Protein AF-A0A3S1DKC4-F1 (afdb_monomer)

pLDDT: mean 88.54, std 13.67, range [45.03, 98.62]

Mean predicted aligned error: 7.15 Å

Structure (mmCIF, N/CA/C/O backbone):
data_AF-A0A3S1DKC4-F1
#
_entry.id   AF-A0A3S1DKC4-F1
#
loop_
_atom_site.group_PDB
_atom_site.id
_atom_site.type_symbol
_atom_site.label_atom_id
_atom_site.label_alt_id
_atom_site.label_comp_id
_atom_site.label_asym_id
_atom_site.label_entity_id
_atom_site.label_seq_id
_atom_site.pdbx_PDB_ins_code
_atom_site.Cartn_x
_atom_site.Cartn_y
_atom_site.Cartn_z
_atom_site.occupancy
_atom_site.B_iso_or_equiv
_atom_site.auth_seq_id
_atom_site.auth_comp_id
_atom_site.auth_asym_id
_atom_site.auth_atom_id
_atom_site.pdbx_PDB_model_num
ATOM 1 N N . MET A 1 1 ? 38.244 -7.552 -40.439 1.00 45.03 1 MET A N 1
ATOM 2 C CA . MET A 1 1 ? 37.032 -6.707 -40.551 1.00 45.03 1 MET A CA 1
ATOM 3 C C . MET A 1 1 ? 36.295 -6.753 -39.224 1.00 45.03 1 MET A C 1
ATOM 5 O O . MET A 1 1 ? 35.835 -7.813 -38.829 1.00 45.03 1 MET A O 1
ATOM 9 N N . GLY A 1 2 ? 36.394 -5.670 -38.452 1.00 59.84 2 GLY A N 1
ATOM 10 C CA . GLY A 1 2 ? 36.418 -5.736 -36.992 1.00 59.84 2 GLY A CA 1
ATOM 11 C C . GLY A 1 2 ? 35.072 -5.845 -36.272 1.00 59.84 2 GLY A C 1
ATOM 12 O O . GLY A 1 2 ? 34.051 -5.302 -36.687 1.00 59.84 2 GLY A O 1
ATOM 13 N N . GLN A 1 3 ? 35.143 -6.489 -35.109 1.00 65.38 3 GLN A N 1
ATOM 14 C CA . GLN A 1 3 ? 34.066 -6.733 -34.145 1.00 65.38 3 GLN A CA 1
ATOM 15 C C . GLN A 1 3 ? 33.649 -5.464 -33.360 1.00 65.38 3 GLN A C 1
ATOM 17 O O . GLN A 1 3 ? 33.042 -5.542 -32.296 1.00 65.38 3 GLN A O 1
ATOM 22 N N . TRP A 1 4 ? 33.949 -4.268 -33.879 1.00 65.75 4 TRP A N 1
ATOM 23 C CA . TRP A 1 4 ? 33.735 -2.986 -33.193 1.00 65.75 4 TRP A CA 1
ATOM 24 C C . TRP A 1 4 ? 32.252 -2.638 -33.022 1.00 65.75 4 TRP A C 1
ATOM 26 O O . TRP A 1 4 ? 31.879 -1.975 -32.060 1.00 65.75 4 TRP A O 1
ATOM 36 N N . ARG A 1 5 ? 31.378 -3.140 -33.907 1.00 71.44 5 ARG A N 1
ATOM 37 C CA . ARG A 1 5 ? 29.922 -2.923 -33.812 1.00 71.44 5 ARG A C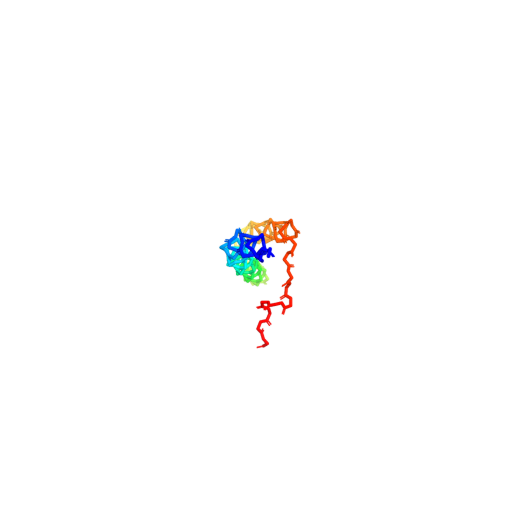A 1
ATOM 38 C C . ARG A 1 5 ? 29.318 -3.584 -32.567 1.00 71.44 5 ARG A C 1
ATOM 40 O O . ARG A 1 5 ? 28.434 -3.004 -31.945 1.00 71.44 5 ARG A O 1
ATOM 47 N N . ALA A 1 6 ? 29.827 -4.755 -32.176 1.00 70.44 6 ALA A N 1
ATOM 48 C CA . ALA A 1 6 ? 29.375 -5.473 -30.983 1.00 70.44 6 ALA A CA 1
ATOM 49 C C . ALA A 1 6 ? 29.843 -4.788 -29.686 1.00 70.44 6 ALA A C 1
ATOM 51 O O . ALA A 1 6 ? 29.087 -4.701 -28.720 1.00 70.44 6 ALA A O 1
ATOM 52 N N . LEU A 1 7 ? 31.061 -4.237 -29.684 1.00 66.88 7 LEU A N 1
ATOM 53 C CA . LEU A 1 7 ? 31.600 -3.494 -28.541 1.00 66.88 7 LEU A CA 1
ATOM 54 C C . LEU A 1 7 ? 30.826 -2.191 -28.278 1.00 66.88 7 LEU A C 1
ATOM 56 O O . LEU A 1 7 ? 30.541 -1.879 -27.124 1.00 66.88 7 LEU A O 1
ATOM 60 N N . ILE A 1 8 ? 30.416 -1.478 -29.334 1.00 70.56 8 ILE A N 1
ATOM 61 C CA . ILE A 1 8 ? 29.604 -0.252 -29.225 1.00 70.56 8 ILE A CA 1
ATOM 62 C C . ILE A 1 8 ? 28.197 -0.557 -28.686 1.00 70.56 8 ILE A C 1
ATOM 64 O O . ILE A 1 8 ? 27.697 0.165 -27.825 1.00 70.56 8 ILE A O 1
ATOM 68 N N . ALA A 1 9 ? 27.562 -1.640 -29.148 1.00 67.88 9 ALA A N 1
ATOM 69 C CA . ALA A 1 9 ? 26.239 -2.045 -28.666 1.00 67.88 9 ALA A CA 1
ATOM 70 C C . ALA A 1 9 ? 26.249 -2.419 -27.171 1.00 67.88 9 ALA A C 1
ATOM 72 O O . ALA A 1 9 ? 25.351 -2.033 -26.420 1.00 67.88 9 ALA A O 1
ATOM 73 N N . ARG A 1 10 ? 27.304 -3.112 -26.721 1.00 64.50 10 ARG A N 1
ATOM 74 C CA . ARG A 1 10 ? 27.501 -3.488 -25.315 1.00 64.50 10 ARG A CA 1
ATOM 75 C C . ARG A 1 10 ? 27.732 -2.273 -24.410 1.00 64.50 10 ARG A C 1
ATOM 77 O O . ARG A 1 10 ? 27.123 -2.190 -23.349 1.00 64.50 10 ARG A O 1
ATOM 84 N N . TRP A 1 11 ? 28.543 -1.306 -24.845 1.00 66.56 11 TRP A N 1
ATOM 85 C CA . TRP A 1 11 ? 28.784 -0.068 -24.089 1.00 66.56 11 TRP A CA 1
ATOM 86 C C . TRP A 1 11 ? 27.548 0.830 -23.975 1.00 66.56 11 TRP A C 1
ATOM 88 O O . TRP A 1 11 ? 27.379 1.514 -22.971 1.00 66.56 11 TRP A O 1
ATOM 98 N N . ARG A 1 12 ? 26.659 0.809 -24.975 1.00 63.19 12 ARG A N 1
ATOM 99 C CA . ARG A 1 12 ? 25.419 1.597 -24.959 1.00 63.19 12 ARG A CA 1
ATOM 100 C C . ARG A 1 12 ? 24.350 1.038 -24.008 1.00 63.19 12 ARG A C 1
ATOM 102 O O . ARG A 1 12 ? 23.468 1.790 -23.613 1.00 63.19 12 ARG A O 1
ATOM 109 N N . SER A 1 13 ? 24.428 -0.245 -23.651 1.00 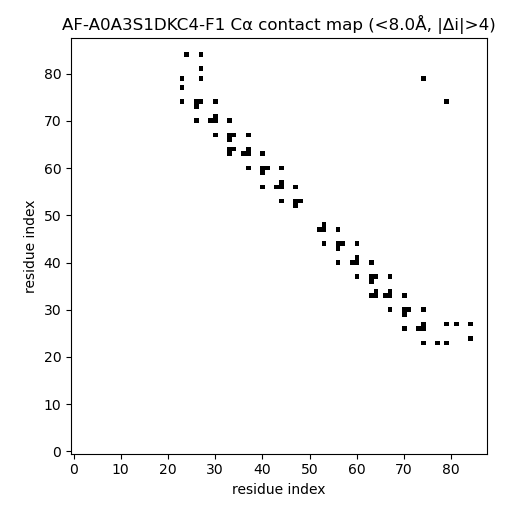59.94 13 SER A N 1
ATOM 110 C CA . SER A 1 13 ? 23.376 -0.944 -22.890 1.00 59.94 13 SER A CA 1
ATOM 111 C C . SER A 1 13 ? 23.711 -1.116 -21.402 1.00 59.94 13 SER A C 1
ATOM 113 O O . SER A 1 13 ? 22.811 -1.091 -20.569 1.00 59.94 13 SER A O 1
ATOM 115 N N . ALA A 1 14 ? 24.998 -1.216 -21.049 1.00 61.47 14 ALA A N 1
ATOM 116 C CA . ALA A 1 14 ? 25.437 -1.499 -19.678 1.00 61.47 14 ALA A CA 1
ATOM 117 C C . ALA A 1 14 ? 24.951 -0.496 -18.599 1.00 61.47 14 ALA A C 1
ATOM 119 O O . ALA A 1 14 ? 24.489 -0.951 -17.558 1.00 61.47 14 ALA A O 1
ATOM 120 N N . PRO A 1 15 ? 24.961 0.839 -18.808 1.00 66.50 15 PRO A N 1
ATOM 121 C CA . PRO A 1 15 ? 24.503 1.782 -17.777 1.00 66.50 15 PRO A CA 1
ATOM 122 C C . PRO A 1 15 ? 22.983 1.748 -17.547 1.00 66.50 15 PRO A C 1
ATOM 124 O O . PRO A 1 15 ? 22.493 2.146 -16.492 1.00 66.50 15 PRO A O 1
ATOM 127 N N . GLN A 1 16 ? 22.226 1.313 -18.558 1.00 69.25 16 GLN A N 1
ATOM 128 C CA . GLN A 1 16 ? 20.765 1.328 -18.555 1.00 69.25 16 GLN A CA 1
ATOM 129 C C . GLN A 1 16 ? 20.196 0.166 -17.727 1.00 69.25 16 GLN A C 1
ATOM 131 O O . GLN A 1 16 ? 19.217 0.350 -17.005 1.00 69.25 16 GLN A O 1
ATOM 136 N N . GLU A 1 17 ? 20.816 -1.014 -17.819 1.00 71.44 17 GLU A N 1
ATOM 137 C CA . GLU A 1 17 ? 20.384 -2.226 -17.111 1.00 71.44 17 GLU A CA 1
ATOM 138 C C . GLU A 1 17 ? 20.549 -2.093 -15.592 1.00 71.44 17 GLU A C 1
ATOM 140 O O . GLU A 1 17 ? 19.622 -2.413 -14.844 1.00 71.44 17 GLU A O 1
ATOM 145 N N . ASP A 1 18 ? 21.671 -1.528 -15.135 1.00 80.94 18 ASP A N 1
ATOM 146 C CA . ASP A 1 18 ? 21.900 -1.255 -13.712 1.00 80.94 18 ASP A CA 1
ATOM 147 C C . ASP A 1 18 ? 20.863 -0.264 -13.158 1.00 80.94 18 ASP A C 1
ATOM 149 O O . ASP A 1 18 ? 20.290 -0.483 -12.087 1.00 80.94 18 ASP A O 1
ATOM 153 N N . SER A 1 19 ? 20.552 0.803 -13.904 1.00 88.44 19 SER A N 1
ATOM 154 C CA . SER A 1 19 ? 19.547 1.790 -13.490 1.00 88.44 19 SER A CA 1
ATOM 155 C C . SER A 1 19 ? 18.140 1.194 -13.402 1.00 88.44 19 SER A C 1
ATOM 157 O O . SER A 1 19 ? 17.409 1.513 -12.463 1.00 88.44 19 SER A O 1
ATOM 159 N N . ASP A 1 20 ? 17.742 0.344 -14.354 1.00 90.19 20 ASP A N 1
ATOM 160 C CA . ASP A 1 20 ? 16.424 -0.306 -14.347 1.00 90.19 20 ASP A CA 1
ATOM 161 C C . ASP A 1 20 ? 16.292 -1.283 -13.172 1.00 90.19 20 ASP A C 1
ATOM 163 O O . ASP A 1 20 ? 15.269 -1.302 -12.482 1.00 90.19 20 ASP A O 1
ATOM 167 N N . PHE A 1 21 ? 17.351 -2.044 -12.880 1.00 90.38 21 PHE A N 1
ATOM 168 C CA . PHE A 1 21 ? 17.377 -2.936 -11.726 1.00 90.38 21 PHE A CA 1
ATOM 169 C C . PHE A 1 21 ? 17.241 -2.170 -10.403 1.00 90.38 21 PHE A C 1
ATOM 171 O O . PHE A 1 21 ? 16.423 -2.545 -9.557 1.00 90.38 21 PHE A O 1
ATOM 178 N N . ILE A 1 22 ? 17.998 -1.080 -10.222 1.00 93.44 22 ILE A N 1
ATOM 179 C CA . ILE A 1 22 ? 17.910 -0.233 -9.023 1.00 93.44 22 ILE A CA 1
ATOM 180 C C . ILE A 1 22 ? 16.513 0.375 -8.884 1.00 93.44 22 ILE A C 1
ATOM 182 O O . ILE A 1 22 ? 15.928 0.312 -7.801 1.00 93.44 22 ILE A O 1
ATOM 186 N N . TYR A 1 23 ? 15.948 0.892 -9.975 1.00 94.06 23 TYR A N 1
ATOM 187 C CA . TYR A 1 23 ? 14.595 1.439 -9.987 1.00 94.06 23 TYR A CA 1
ATOM 188 C C . TYR A 1 23 ? 13.547 0.392 -9.578 1.00 94.06 23 TYR A C 1
ATOM 190 O O . TYR A 1 23 ? 12.734 0.626 -8.683 1.00 94.06 23 TYR A O 1
ATOM 198 N N . LYS A 1 24 ? 13.599 -0.808 -10.165 1.00 94.81 24 LYS A N 1
ATOM 199 C CA . LYS A 1 24 ? 12.692 -1.916 -9.827 1.00 94.81 24 LYS A CA 1
ATOM 200 C C . LYS A 1 24 ? 12.849 -2.381 -8.382 1.00 94.81 24 LYS A C 1
ATOM 202 O O . LYS A 1 24 ? 11.851 -2.678 -7.726 1.00 94.81 24 LYS A O 1
ATOM 207 N N . LYS A 1 25 ? 14.076 -2.393 -7.858 1.00 95.00 25 LYS A N 1
ATOM 208 C CA . LYS A 1 25 ? 14.342 -2.696 -6.447 1.00 95.00 25 LYS A CA 1
ATOM 209 C C . LYS A 1 25 ? 13.691 -1.669 -5.518 1.00 95.00 25 LYS A C 1
ATOM 211 O O . LYS A 1 25 ? 13.052 -2.063 -4.546 1.00 95.00 25 LYS A O 1
ATOM 216 N N . GLN A 1 26 ? 13.818 -0.377 -5.819 1.00 95.62 26 GLN A N 1
ATOM 217 C CA . GLN A 1 26 ? 13.163 0.687 -5.051 1.00 95.62 26 GLN A CA 1
ATOM 218 C C . GLN A 1 26 ? 11.641 0.549 -5.105 1.00 95.62 26 GLN A C 1
ATOM 220 O O . GLN A 1 26 ? 10.974 0.605 -4.079 1.00 95.62 26 GLN A O 1
ATOM 225 N N . LEU A 1 27 ? 11.089 0.272 -6.285 1.00 96.38 27 LEU A N 1
ATOM 226 C CA . LEU A 1 27 ? 9.653 0.086 -6.459 1.00 96.38 27 LEU A CA 1
ATOM 227 C C . LEU A 1 27 ? 9.115 -1.108 -5.658 1.00 96.38 27 LEU A C 1
ATOM 229 O O . LEU A 1 27 ? 8.057 -1.015 -5.041 1.00 96.38 27 LEU A O 1
ATOM 233 N N . TYR A 1 28 ? 9.864 -2.212 -5.605 1.00 96.44 28 TYR A N 1
ATOM 234 C CA . TYR A 1 28 ? 9.545 -3.336 -4.725 1.00 96.44 28 TYR A CA 1
ATOM 235 C C . TYR A 1 28 ? 9.514 -2.923 -3.244 1.00 96.44 28 TYR A C 1
ATOM 237 O O . TYR A 1 28 ? 8.594 -3.306 -2.516 1.00 96.44 28 TYR A O 1
ATOM 245 N N . GLN A 1 29 ? 10.498 -2.137 -2.795 1.00 96.25 29 GLN A N 1
ATOM 246 C CA . GLN A 1 29 ? 10.559 -1.640 -1.416 1.00 96.25 29 GLN A CA 1
ATOM 247 C C . GLN A 1 29 ? 9.374 -0.725 -1.092 1.00 96.25 29 GLN A C 1
ATOM 249 O O . GLN A 1 29 ? 8.746 -0.905 -0.053 1.00 96.25 29 GLN A O 1
ATOM 254 N N . GLU A 1 30 ? 9.010 0.185 -1.996 1.00 97.31 30 GLU A N 1
ATOM 255 C CA . GLU A 1 30 ? 7.861 1.080 -1.818 1.00 97.31 30 GLU A CA 1
ATOM 256 C C . GLU A 1 30 ? 6.536 0.317 -1.745 1.00 97.31 30 GLU A C 1
ATOM 258 O O . GLU A 1 30 ? 5.694 0.612 -0.896 1.00 97.31 30 GLU A O 1
ATOM 263 N N . VAL A 1 31 ? 6.354 -0.71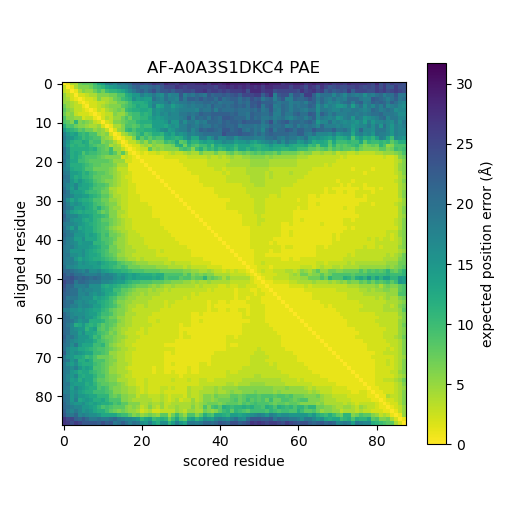1 -2.580 1.00 97.75 31 VAL A N 1
ATOM 264 C CA . VAL A 1 31 ? 5.167 -1.573 -2.499 1.00 97.75 31 VAL A CA 1
ATOM 265 C C . VAL A 1 31 ? 5.138 -2.331 -1.173 1.00 97.75 31 VAL A C 1
ATOM 267 O O . VAL A 1 31 ? 4.082 -2.418 -0.549 1.00 97.75 31 VAL A O 1
ATOM 270 N N . SER A 1 32 ? 6.278 -2.877 -0.744 1.00 96.88 32 SER A N 1
ATOM 271 C CA . SER A 1 32 ? 6.378 -3.641 0.506 1.00 96.88 32 SER A CA 1
ATOM 272 C C . SER A 1 32 ? 6.058 -2.756 1.710 1.00 96.88 32 SER A C 1
ATOM 274 O O . SER A 1 32 ? 5.227 -3.116 2.537 1.00 96.88 32 SER A O 1
ATOM 276 N N . LYS A 1 33 ? 6.618 -1.544 1.740 1.00 97.50 33 LYS A N 1
ATOM 277 C CA . LYS A 1 33 ? 6.339 -0.540 2.766 1.00 97.50 33 LYS A CA 1
ATOM 278 C C . LYS A 1 33 ? 4.867 -0.128 2.785 1.00 97.50 33 LYS A C 1
ATOM 280 O O . LYS A 1 33 ? 4.256 -0.107 3.847 1.00 97.50 33 LYS A O 1
ATOM 285 N N . ALA A 1 34 ? 4.279 0.169 1.625 1.00 98.12 34 ALA A N 1
ATOM 286 C CA . ALA A 1 34 ? 2.868 0.543 1.548 1.00 98.12 34 ALA A CA 1
ATOM 287 C C . ALA A 1 34 ? 1.942 -0.596 2.006 1.00 98.12 34 ALA A C 1
ATOM 289 O O . ALA A 1 34 ? 0.917 -0.341 2.635 1.00 98.12 34 ALA A O 1
ATOM 290 N N . ARG A 1 35 ? 2.320 -1.851 1.737 1.00 98.19 35 ARG A N 1
ATOM 291 C CA . ARG A 1 35 ? 1.612 -3.026 2.246 1.00 98.19 35 ARG A CA 1
ATOM 292 C C . ARG A 1 35 ? 1.703 -3.132 3.768 1.00 98.19 35 ARG A C 1
ATOM 294 O O . ARG A 1 35 ? 0.676 -3.327 4.404 1.00 98.19 35 ARG A O 1
ATOM 301 N N . GLU A 1 36 ? 2.894 -2.996 4.346 1.00 98.12 36 GLU A N 1
ATOM 302 C CA . GLU A 1 36 ? 3.069 -3.021 5.805 1.00 98.12 36 GLU A CA 1
ATOM 303 C C . GLU A 1 36 ? 2.271 -1.908 6.494 1.00 98.12 36 GLU A C 1
ATOM 305 O O . GLU A 1 36 ? 1.653 -2.135 7.530 1.00 98.12 36 GLU A O 1
ATOM 310 N N . GLU A 1 37 ? 2.258 -0.703 5.920 1.00 98.44 37 GLU A N 1
ATOM 311 C CA . GLU A 1 37 ? 1.451 0.414 6.421 1.00 98.44 37 GLU A CA 1
ATOM 312 C C . GLU A 1 37 ? -0.050 0.093 6.379 1.00 98.44 37 GLU A C 1
ATOM 314 O O . GLU A 1 37 ? -0.755 0.360 7.351 1.00 98.44 37 GLU A O 1
ATOM 319 N N . TRP A 1 38 ? -0.530 -0.527 5.297 1.00 98.62 38 TRP A N 1
ATOM 320 C CA . TRP A 1 38 ? -1.917 -0.984 5.190 1.00 98.62 38 TRP A CA 1
ATOM 321 C C . TRP A 1 38 ? -2.253 -2.078 6.212 1.00 98.62 38 TRP A C 1
ATOM 323 O O . TRP A 1 38 ? -3.276 -1.982 6.884 1.00 98.62 38 TRP A O 1
ATOM 333 N N . GLU A 1 39 ? -1.381 -3.073 6.400 1.00 98.50 39 GLU A N 1
ATOM 334 C CA . GLU A 1 39 ? -1.574 -4.137 7.396 1.00 98.50 39 GLU A CA 1
ATOM 335 C C . GLU A 1 39 ? -1.629 -3.567 8.825 1.00 98.50 39 GLU A C 1
ATOM 337 O O . GLU A 1 39 ? -2.478 -3.972 9.621 1.00 98.50 39 GLU A O 1
ATOM 342 N N . ARG A 1 40 ? -0.783 -2.577 9.146 1.00 98.25 40 ARG A N 1
ATOM 343 C CA . ARG A 1 40 ? -0.816 -1.877 10.443 1.00 98.25 40 ARG A CA 1
ATOM 344 C C . ARG A 1 40 ? -2.087 -1.052 10.623 1.00 98.25 40 ARG A C 1
ATOM 346 O O . ARG A 1 40 ? -2.692 -1.112 11.689 1.00 98.25 40 ARG A O 1
ATOM 353 N N . ALA A 1 41 ? -2.505 -0.301 9.603 1.00 98.19 41 ALA A N 1
ATOM 354 C CA . ALA A 1 41 ? -3.744 0.473 9.658 1.00 98.19 41 ALA A CA 1
ATOM 355 C C . ALA A 1 41 ? -4.967 -0.442 9.822 1.00 98.19 41 ALA A C 1
ATOM 357 O O . ALA A 1 41 ? -5.877 -0.131 10.585 1.00 98.19 41 ALA A O 1
ATOM 358 N N . TYR A 1 42 ? -4.950 -1.610 9.176 1.00 98.19 42 TYR A N 1
ATOM 359 C CA . TYR A 1 42 ? -5.988 -2.621 9.334 1.00 98.19 42 TYR A CA 1
ATOM 360 C C . TYR A 1 42 ? -6.037 -3.156 10.770 1.00 98.19 42 TYR A C 1
ATOM 362 O O . TYR A 1 42 ? -7.110 -3.223 11.357 1.00 98.19 42 TYR A O 1
ATOM 370 N N . GLN A 1 43 ? -4.887 -3.475 11.371 1.00 97.94 43 GLN A N 1
ATOM 371 C CA . GLN A 1 43 ? -4.820 -3.890 12.779 1.00 97.94 43 GLN A CA 1
ATOM 372 C C . GLN A 1 43 ? -5.321 -2.800 13.734 1.00 97.94 43 GLN A C 1
ATOM 374 O O . GLN A 1 43 ? -6.053 -3.112 14.669 1.00 97.94 43 GLN A O 1
ATOM 379 N N . ALA A 1 44 ? -4.969 -1.535 13.487 1.00 96.50 44 ALA A N 1
ATOM 380 C CA . ALA A 1 44 ? -5.454 -0.407 14.281 1.00 96.50 44 ALA A CA 1
ATOM 381 C C . ALA A 1 44 ? -6.980 -0.259 14.183 1.00 96.50 44 ALA A C 1
ATOM 383 O O . ALA A 1 44 ? -7.640 -0.105 15.204 1.00 96.50 44 ALA A O 1
ATOM 384 N N . PHE A 1 45 ? -7.547 -0.396 12.981 1.00 97.31 45 PHE A N 1
ATOM 385 C CA . PHE A 1 45 ? -8.997 -0.405 12.781 1.00 97.31 45 PHE A CA 1
ATOM 386 C C . PHE A 1 45 ? -9.694 -1.547 13.528 1.00 97.31 45 PHE A C 1
ATOM 388 O O . PHE A 1 45 ? -10.723 -1.324 14.151 1.00 97.31 45 PHE A O 1
ATOM 395 N N . GLN A 1 46 ? -9.117 -2.752 13.531 1.00 97.25 46 GLN A N 1
ATOM 396 C CA . GLN A 1 46 ? -9.667 -3.881 14.294 1.00 97.25 46 GLN A CA 1
ATOM 397 C C . GLN A 1 46 ? -9.602 -3.674 15.816 1.00 97.25 46 GLN A C 1
ATOM 399 O O . GLN A 1 46 ? -10.373 -4.293 16.545 1.00 97.25 46 GLN A O 1
ATOM 404 N N . ALA A 1 47 ? -8.664 -2.855 16.298 1.00 96.31 47 ALA A N 1
ATOM 405 C CA . ALA A 1 47 ? -8.464 -2.586 17.718 1.00 96.31 47 ALA A CA 1
ATOM 406 C C . ALA A 1 47 ? -9.226 -1.352 18.231 1.00 96.31 47 ALA A C 1
ATOM 408 O O . ALA A 1 47 ? -9.317 -1.183 19.444 1.00 96.31 47 ALA A O 1
ATOM 409 N N . ALA A 1 48 ? -9.745 -0.499 17.343 1.00 96.00 48 ALA A N 1
ATOM 410 C CA . ALA A 1 48 ? -10.491 0.700 17.712 1.00 96.00 48 ALA A CA 1
ATOM 411 C C . ALA A 1 48 ? -11.855 0.330 18.319 1.00 96.00 48 ALA A C 1
ATOM 413 O O . ALA A 1 48 ? -12.587 -0.489 17.759 1.00 96.00 48 ALA A O 1
ATOM 414 N N . VAL A 1 49 ? -12.193 0.933 19.464 1.00 94.06 49 VAL A N 1
ATOM 415 C CA . VAL A 1 49 ? -13.437 0.636 20.204 1.00 94.06 49 VAL A CA 1
ATOM 416 C C . VAL A 1 49 ? -14.292 1.886 20.393 1.00 94.06 49 VAL A C 1
ATOM 418 O O . VAL A 1 49 ? -15.515 1.811 20.266 1.00 94.06 49 VAL A O 1
ATOM 421 N N . GLU A 1 50 ? -13.665 3.031 20.657 1.00 93.88 50 GLU A N 1
ATOM 422 C CA . GLU A 1 50 ? -14.371 4.302 20.809 1.00 93.88 50 GLU A CA 1
ATOM 423 C C . GLU A 1 50 ? -14.770 4.875 19.441 1.00 93.88 50 GLU A C 1
ATOM 425 O O . GLU A 1 50 ? -14.073 4.704 18.441 1.00 93.88 50 GLU A O 1
ATOM 430 N N . SER A 1 51 ? -15.917 5.555 19.378 1.00 86.31 51 SER A N 1
ATOM 431 C CA . SER A 1 51 ? -16.497 6.011 18.105 1.00 86.31 51 SER A CA 1
ATOM 432 C C . SER A 1 51 ? -15.572 6.947 17.320 1.00 86.31 51 SER A C 1
ATOM 434 O O . SER A 1 51 ? -15.511 6.861 16.098 1.00 86.31 51 SER A O 1
ATOM 436 N N . ASP A 1 52 ? -14.860 7.836 18.006 1.00 89.94 52 ASP A N 1
ATOM 437 C CA . ASP A 1 52 ? -13.911 8.777 17.412 1.00 89.94 52 ASP A CA 1
ATOM 438 C C . ASP A 1 52 ? -12.614 8.089 16.959 1.00 89.94 52 ASP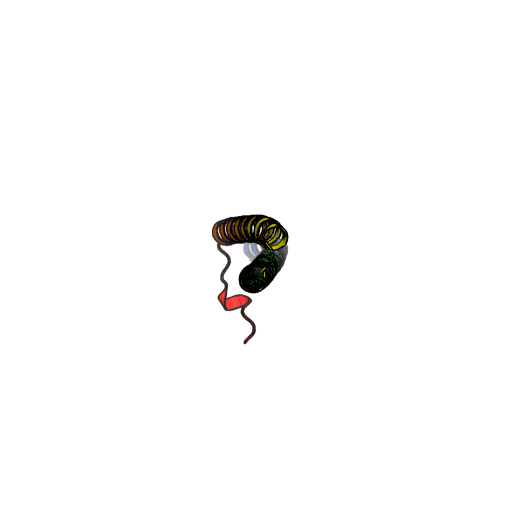 A C 1
ATOM 440 O O . ASP A 1 52 ? -12.071 8.412 15.90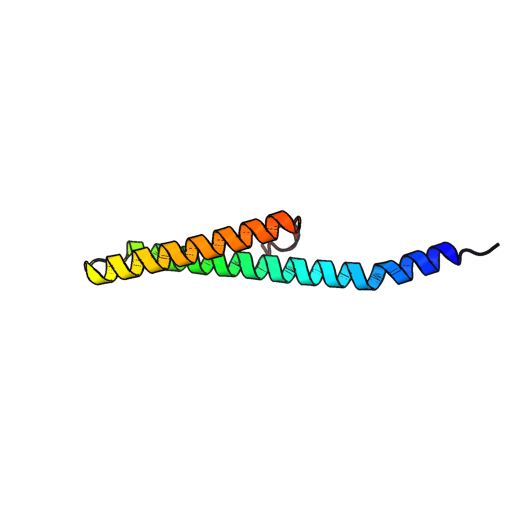0 1.00 89.94 52 ASP A O 1
ATOM 444 N N . GLU A 1 53 ? -12.145 7.090 17.709 1.00 91.50 53 GLU A N 1
ATOM 445 C CA . GLU A 1 53 ? -11.022 6.241 17.303 1.00 91.50 53 GLU A CA 1
ATOM 446 C C . GLU A 1 53 ? -11.346 5.436 16.037 1.00 91.50 53 GLU A C 1
ATOM 448 O O . GLU A 1 53 ? -10.492 5.303 15.155 1.00 91.50 53 GLU A O 1
ATOM 453 N N . VAL A 1 54 ? -12.582 4.935 15.916 1.00 94.19 54 VAL A N 1
ATOM 454 C CA . VAL A 1 54 ? -13.047 4.187 14.738 1.00 94.19 54 VAL A CA 1
ATOM 455 C C . VAL A 1 54 ? -13.032 5.068 13.490 1.00 94.19 54 VAL A C 1
ATOM 457 O O . VAL A 1 54 ? -12.502 4.641 12.463 1.00 94.19 54 VAL A O 1
ATOM 460 N N . ASP A 1 55 ? -13.536 6.301 13.568 1.00 97.19 55 ASP A N 1
ATOM 461 C CA . ASP A 1 55 ? -13.541 7.230 12.429 1.00 97.19 55 ASP A CA 1
ATOM 462 C C . ASP A 1 55 ? -12.116 7.533 11.937 1.00 97.19 55 ASP A C 1
ATOM 464 O O . ASP A 1 55 ? -11.821 7.469 10.735 1.00 97.19 55 ASP A O 1
ATOM 468 N N . VAL A 1 56 ? -11.195 7.802 12.869 1.00 96.62 56 VAL A N 1
ATOM 469 C CA . VAL A 1 56 ? -9.777 8.029 12.549 1.00 96.62 56 VAL A CA 1
ATOM 470 C C . VAL A 1 56 ? -9.145 6.778 11.938 1.00 96.62 56 VAL A C 1
A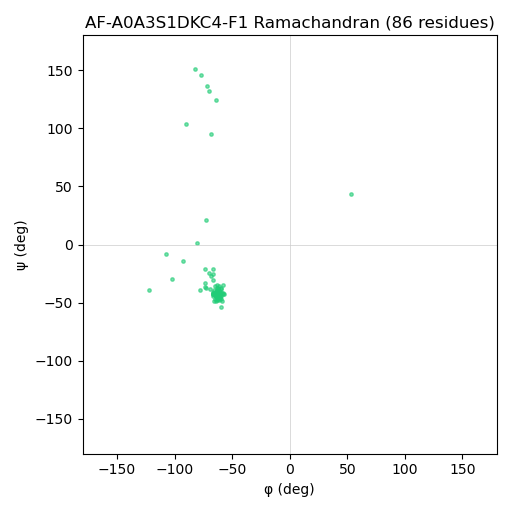TOM 472 O O . VAL A 1 56 ? -8.368 6.880 10.978 1.00 96.62 56 VAL A O 1
ATOM 475 N N . ALA A 1 57 ? -9.471 5.595 12.456 1.00 97.12 57 ALA A N 1
ATOM 476 C CA . ALA A 1 57 ? -8.928 4.341 11.959 1.00 97.12 57 ALA A CA 1
ATOM 477 C C . ALA A 1 57 ? -9.445 3.992 10.555 1.00 97.12 57 ALA A C 1
ATOM 479 O O . ALA A 1 57 ? -8.648 3.555 9.723 1.00 97.12 57 ALA A O 1
ATOM 480 N N . ILE A 1 58 ? -10.724 4.253 10.252 1.00 97.44 58 ILE A N 1
ATOM 481 C CA . ILE A 1 58 ? -11.293 4.103 8.901 1.00 97.44 58 ILE A CA 1
ATOM 482 C C . ILE A 1 58 ? -10.553 5.013 7.924 1.00 97.44 58 ILE A C 1
ATOM 484 O O . ILE A 1 58 ? -10.001 4.530 6.935 1.00 97.44 58 ILE A O 1
ATOM 488 N N . TYR A 1 59 ? -10.464 6.311 8.228 1.00 97.75 59 TYR A N 1
ATOM 489 C CA . TYR A 1 59 ? -9.786 7.269 7.353 1.00 97.75 59 TYR A CA 1
ATOM 490 C C . TYR A 1 59 ? -8.320 6.878 7.099 1.00 97.75 59 TYR A C 1
ATOM 492 O O . TYR A 1 59 ? -7.819 6.938 5.971 1.00 97.75 59 TYR A O 1
ATOM 500 N N . THR A 1 60 ? -7.625 6.429 8.145 1.00 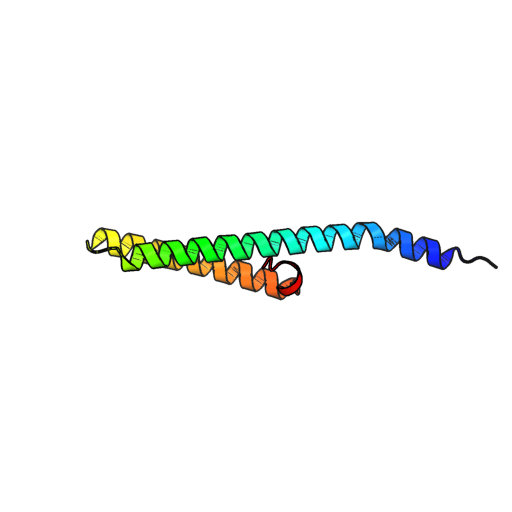97.88 60 THR A N 1
ATOM 501 C CA . THR A 1 60 ? -6.226 5.992 8.053 1.00 97.88 60 THR A CA 1
ATOM 502 C C . THR A 1 60 ? -6.080 4.727 7.205 1.00 97.88 60 THR A C 1
ATOM 504 O O . THR A 1 60 ? -5.170 4.647 6.372 1.00 97.88 60 THR A O 1
ATOM 507 N N . LEU A 1 61 ? -6.978 3.754 7.378 1.00 98.38 61 LEU A N 1
ATOM 508 C CA . LEU A 1 61 ? -7.001 2.516 6.602 1.00 98.38 61 LEU A CA 1
ATOM 509 C C . LEU A 1 61 ? -7.250 2.789 5.117 1.00 98.38 61 LEU A C 1
ATOM 511 O O . LEU A 1 61 ? -6.494 2.296 4.278 1.00 98.38 61 LEU A O 1
ATOM 515 N N . GLU A 1 62 ? -8.242 3.617 4.787 1.00 98.56 62 GLU A N 1
ATOM 516 C CA . GLU A 1 62 ? -8.553 3.994 3.404 1.00 98.56 62 GLU A CA 1
ATOM 517 C C . GLU A 1 62 ? -7.369 4.703 2.730 1.00 98.56 62 GLU A C 1
ATOM 519 O O . GLU A 1 62 ? -7.003 4.393 1.589 1.00 98.56 62 GLU A O 1
ATOM 524 N N . ALA A 1 63 ? -6.710 5.623 3.442 1.00 98.38 63 ALA A N 1
ATOM 525 C CA . ALA A 1 63 ? -5.534 6.319 2.932 1.00 98.38 63 ALA A CA 1
ATOM 526 C C . ALA A 1 63 ? -4.360 5.356 2.672 1.00 98.38 63 ALA A C 1
ATOM 528 O O . ALA A 1 63 ? -3.701 5.440 1.625 1.00 98.38 63 ALA A O 1
ATOM 529 N N . ALA A 1 64 ? -4.103 4.426 3.597 1.00 98.62 64 ALA A N 1
ATOM 530 C CA . ALA A 1 64 ? -3.060 3.414 3.450 1.00 98.62 64 ALA A CA 1
ATOM 531 C C . ALA A 1 64 ? -3.365 2.452 2.289 1.00 98.62 64 ALA A C 1
ATOM 533 O O . ALA A 1 64 ? -2.492 2.193 1.455 1.00 98.62 64 ALA A O 1
ATOM 534 N N . GLU A 1 65 ? -4.616 2.000 2.164 1.00 98.62 65 GLU A N 1
ATOM 535 C CA . GLU A 1 65 ? -5.058 1.149 1.060 1.00 98.62 65 GLU A CA 1
ATOM 536 C C . GLU A 1 65 ? -4.864 1.857 -0.282 1.00 98.62 65 GLU A C 1
ATOM 538 O O . GLU A 1 65 ? -4.286 1.298 -1.222 1.00 98.62 65 GLU A O 1
ATOM 543 N N . ARG A 1 66 ? -5.280 3.125 -0.378 1.00 98.50 66 ARG A N 1
ATOM 544 C CA . ARG A 1 66 ? -5.156 3.888 -1.619 1.00 98.50 66 ARG A CA 1
ATOM 545 C C . ARG A 1 66 ? -3.699 4.043 -2.039 1.00 98.50 66 ARG A C 1
ATOM 547 O O . ARG A 1 66 ? -3.394 3.883 -3.227 1.00 98.50 66 ARG A O 1
ATOM 554 N N . ARG A 1 67 ? -2.800 4.316 -1.088 1.00 97.94 67 ARG A N 1
ATOM 555 C CA . ARG A 1 67 ? -1.350 4.372 -1.333 1.00 97.94 67 ARG A CA 1
ATOM 556 C C . ARG A 1 67 ? -0.823 3.025 -1.821 1.00 97.94 67 ARG A C 1
ATOM 558 O O . ARG A 1 67 ? -0.126 2.996 -2.835 1.00 97.94 67 ARG A O 1
ATOM 565 N N . TYR A 1 68 ? -1.208 1.920 -1.184 1.00 98.44 68 TYR A N 1
ATOM 566 C CA . TYR A 1 68 ? -0.796 0.581 -1.606 1.00 98.44 68 TYR A CA 1
ATOM 567 C C . TYR A 1 68 ? -1.261 0.247 -3.032 1.00 98.44 68 TYR A C 1
ATOM 569 O O . TYR A 1 68 ? -0.455 -0.159 -3.873 1.00 98.44 68 TYR A O 1
ATOM 577 N N . GLN A 1 69 ? -2.525 0.522 -3.364 1.00 98.38 69 GLN A N 1
ATOM 578 C CA . GLN A 1 69 ? -3.062 0.325 -4.713 1.00 98.38 69 GLN A CA 1
ATOM 579 C C . GLN A 1 69 ? -2.323 1.154 -5.777 1.00 98.38 69 GLN A C 1
ATOM 581 O O . GLN A 1 69 ? -2.131 0.686 -6.902 1.00 98.38 69 GLN A O 1
ATOM 586 N N . ILE A 1 70 ? -1.914 2.389 -5.459 1.00 98.06 70 ILE A N 1
ATOM 587 C CA . ILE A 1 70 ? -1.112 3.222 -6.371 1.00 98.06 70 ILE A CA 1
ATOM 588 C C . ILE A 1 70 ? 0.248 2.570 -6.621 1.00 98.06 70 ILE A C 1
ATOM 590 O O . ILE A 1 70 ? 0.626 2.403 -7.781 1.00 98.06 70 ILE A O 1
ATOM 594 N N . GLN A 1 71 ? 0.946 2.139 -5.568 1.00 97.81 71 GLN A N 1
ATOM 595 C CA . GLN A 1 71 ? 2.251 1.490 -5.713 1.00 97.81 71 GLN A CA 1
ATOM 596 C C . GLN A 1 71 ? 2.159 0.190 -6.520 1.00 97.81 71 GLN A C 1
ATOM 598 O O . GLN A 1 71 ? 2.979 -0.048 -7.405 1.00 97.81 71 GLN A O 1
ATOM 603 N N . LEU A 1 72 ? 1.108 -0.610 -6.313 1.00 97.75 72 LEU A N 1
ATOM 604 C CA . LEU A 1 72 ? 0.845 -1.804 -7.120 1.00 97.75 72 LEU A CA 1
ATOM 605 C C . LEU A 1 72 ? 0.628 -1.479 -8.605 1.00 97.75 72 LEU A C 1
ATOM 607 O O . LEU A 1 72 ? 1.134 -2.194 -9.473 1.00 97.75 72 LEU A O 1
ATOM 611 N N . LYS A 1 73 ? -0.093 -0.394 -8.918 1.00 98.06 73 LYS A N 1
ATOM 612 C CA . LYS A 1 73 ? -0.282 0.060 -10.306 1.00 98.06 73 LYS A CA 1
ATOM 613 C C . LYS A 1 73 ? 1.042 0.480 -10.947 1.00 98.06 73 LYS A C 1
ATOM 615 O O . LYS A 1 73 ? 1.293 0.094 -12.087 1.00 98.06 73 LYS A O 1
ATOM 620 N N . ILE A 1 74 ? 1.896 1.205 -10.220 1.00 97.19 74 ILE A N 1
ATOM 621 C CA . ILE A 1 74 ? 3.224 1.618 -10.703 1.00 97.19 74 ILE A CA 1
ATOM 622 C C . ILE A 1 74 ? 4.116 0.385 -10.926 1.00 97.19 74 ILE A C 1
ATOM 624 O O . ILE A 1 74 ? 4.688 0.234 -12.003 1.00 97.19 74 ILE A O 1
ATOM 628 N N . ALA A 1 75 ? 4.158 -0.550 -9.971 1.00 96.56 75 ALA A N 1
ATOM 629 C CA . ALA A 1 75 ? 4.894 -1.815 -10.082 1.00 96.56 75 ALA A CA 1
ATOM 630 C C . ALA A 1 75 ? 4.466 -2.657 -11.287 1.00 96.56 75 ALA A C 1
ATOM 632 O O . ALA A 1 75 ? 5.312 -3.178 -12.018 1.00 96.56 75 ALA A O 1
ATOM 633 N N . LYS A 1 76 ? 3.154 -2.746 -11.534 1.00 95.25 76 LYS A N 1
ATOM 634 C CA . LYS A 1 76 ? 2.614 -3.416 -12.719 1.00 95.25 76 LYS A CA 1
ATOM 635 C C . LYS A 1 76 ? 3.040 -2.708 -14.007 1.00 95.25 76 LYS A C 1
ATOM 637 O O . LYS A 1 76 ? 3.450 -3.380 -14.948 1.00 95.25 76 LYS A O 1
ATOM 642 N N . GLY A 1 77 ? 2.976 -1.376 -14.045 1.00 95.94 77 GLY A N 1
ATOM 643 C CA . GLY A 1 77 ? 3.423 -0.578 -15.192 1.00 95.94 77 GLY A CA 1
ATOM 644 C C . GLY A 1 77 ? 4.914 -0.751 -15.506 1.00 95.94 77 GLY A C 1
ATOM 645 O O . GLY A 1 77 ? 5.287 -0.820 -16.672 1.00 95.94 77 GLY A O 1
ATOM 646 N N . ALA A 1 78 ? 5.750 -0.910 -14.478 1.00 94.31 78 ALA A N 1
ATOM 647 C CA . ALA A 1 78 ? 7.185 -1.173 -14.607 1.00 94.31 78 ALA A CA 1
ATOM 648 C C . ALA A 1 78 ? 7.533 -2.648 -14.904 1.00 94.31 78 ALA A C 1
ATOM 650 O O . ALA A 1 78 ? 8.712 -3.000 -14.988 1.00 94.31 78 ALA A O 1
ATOM 651 N N . ASN A 1 79 ? 6.529 -3.522 -15.043 1.00 94.06 79 ASN A N 1
ATOM 652 C CA . ASN A 1 79 ? 6.689 -4.962 -15.257 1.00 94.06 79 ASN A CA 1
ATOM 653 C C . ASN A 1 79 ? 7.600 -5.626 -14.201 1.00 94.06 79 ASN A C 1
ATOM 655 O O . ASN A 1 79 ? 8.498 -6.413 -14.513 1.00 94.06 79 ASN A O 1
ATOM 659 N N . LEU A 1 80 ? 7.401 -5.249 -12.933 1.00 92.44 80 LEU A N 1
ATOM 660 C CA . LEU A 1 80 ? 8.194 -5.726 -11.803 1.00 92.44 80 LEU A CA 1
ATOM 661 C C . LEU A 1 80 ? 8.013 -7.240 -11.596 1.00 92.44 80 LEU A C 1
ATOM 663 O O . LEU A 1 80 ? 6.903 -7.720 -11.367 1.00 92.44 80 LEU A O 1
ATOM 667 N N . ASN A 1 81 ? 9.117 -7.991 -11.602 1.00 91.94 81 ASN A N 1
ATOM 668 C CA . ASN A 1 81 ? 9.113 -9.403 -11.223 1.00 91.94 81 ASN A CA 1
ATOM 669 C C . ASN A 1 81 ? 9.372 -9.555 -9.716 1.00 91.94 81 ASN A C 1
ATOM 671 O O . ASN A 1 81 ? 10.507 -9.457 -9.248 1.00 91.94 81 ASN A O 1
ATOM 675 N N . TRP A 1 82 ? 8.308 -9.835 -8.965 1.00 89.81 82 TRP A N 1
ATOM 676 C CA . TRP A 1 82 ? 8.330 -9.984 -7.506 1.00 89.81 82 TRP A CA 1
ATOM 677 C C . TRP A 1 82 ? 9.286 -11.069 -7.006 1.00 89.81 82 TRP A C 1
ATOM 679 O O . TRP A 1 82 ? 9.903 -10.903 -5.957 1.00 89.81 82 TRP A O 1
ATOM 689 N N . ASN A 1 83 ? 9.442 -12.165 -7.755 1.00 89.25 83 ASN A N 1
ATOM 69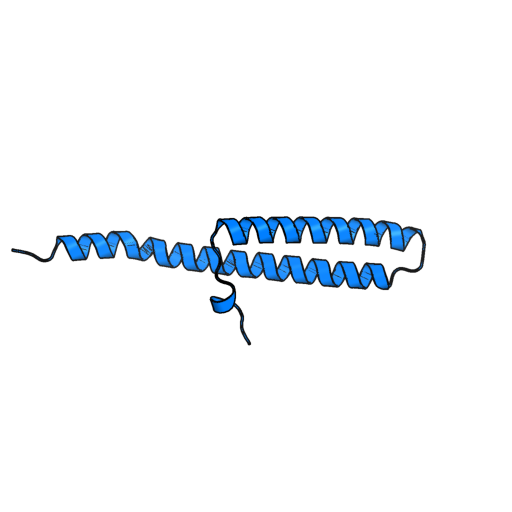0 C CA . ASN A 1 83 ? 10.250 -13.309 -7.325 1.00 89.25 83 ASN A CA 1
ATOM 691 C C . ASN A 1 83 ? 11.744 -12.975 -7.224 1.00 89.25 83 ASN A C 1
ATOM 693 O O . ASN A 1 83 ? 12.465 -13.659 -6.509 1.00 89.25 83 ASN A O 1
ATOM 697 N N . ILE A 1 84 ? 12.202 -11.926 -7.912 1.00 87.44 84 ILE A N 1
ATOM 698 C CA . ILE A 1 84 ? 13.605 -11.492 -7.889 1.00 87.44 84 ILE A CA 1
ATOM 699 C C . ILE A 1 84 ? 13.957 -10.818 -6.555 1.00 87.44 84 ILE A C 1
ATOM 701 O O . ILE A 1 84 ? 15.084 -10.929 -6.082 1.00 87.44 84 ILE A O 1
ATOM 705 N N . PHE A 1 85 ? 12.995 -10.126 -5.942 1.00 86.75 85 PHE A N 1
ATOM 706 C CA . PHE A 1 85 ? 13.220 -9.310 -4.744 1.00 86.75 85 PHE A CA 1
ATOM 707 C C . PHE A 1 85 ? 12.636 -9.920 -3.466 1.00 86.75 85 PHE A C 1
ATOM 709 O O . PHE A 1 85 ? 12.913 -9.432 -2.370 1.00 86.75 85 PHE A O 1
ATOM 716 N N . LYS A 1 86 ? 11.856 -10.998 -3.591 1.00 83.19 86 LYS A N 1
ATOM 717 C CA . LYS A 1 86 ? 11.323 -11.756 -2.461 1.00 83.19 86 LYS A CA 1
ATOM 718 C C . LYS A 1 86 ? 1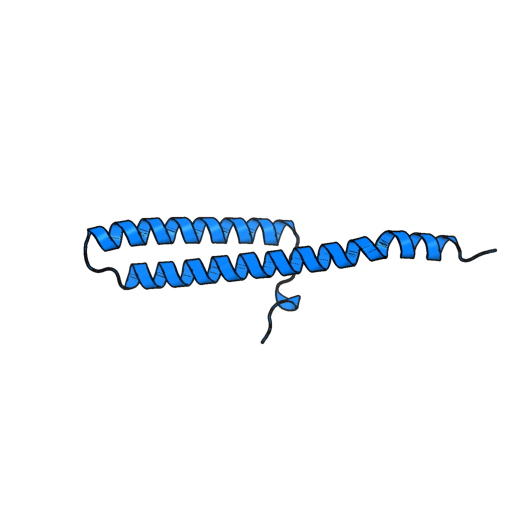2.467 -12.483 -1.743 1.00 83.19 86 LYS A C 1
ATOM 720 O O . LYS A 1 86 ? 12.869 -13.568 -2.158 1.00 83.19 86 LYS A O 1
ATOM 725 N N . GLN A 1 87 ? 13.009 -11.884 -0.683 1.00 66.44 87 GLN A N 1
ATOM 726 C CA . GLN A 1 87 ? 13.875 -12.607 0.252 1.00 66.44 87 GLN A CA 1
ATOM 727 C C . GLN A 1 87 ? 13.017 -13.564 1.088 1.00 66.44 87 GLN A C 1
ATOM 729 O O . GLN A 1 87 ? 11.886 -13.238 1.449 1.00 66.44 87 GLN A O 1
ATOM 734 N N . ARG A 1 88 ? 13.534 -14.781 1.254 1.00 46.62 88 ARG A N 1
ATOM 735 C CA . ARG A 1 88 ? 12.871 -15.916 1.897 1.00 46.62 88 ARG A CA 1
ATOM 736 C C . ARG A 1 88 ? 12.771 -15.726 3.403 1.00 46.62 88 ARG A C 1
ATOM 738 O O . ARG A 1 88 ? 13.744 -15.186 3.968 1.00 46.62 88 ARG A O 1
#

Organism: NCBI:txid170367

Solvent-accessible surface area (backbone atoms only — not comparable to full-atom values): 4876 Å² total; per-residue (Å²): 138,78,73,58,68,61,54,54,56,52,65,71,45,56,71,55,55,57,51,51,51,53,50,50,52,50,48,51,49,52,34,51,51,28,44,53,49,25,55,50,28,47,53,47,39,74,67,40,80,52,74,69,50,35,55,52,22,50,56,48,25,53,52,26,44,53,51,25,54,50,38,51,51,51,36,58,74,69,67,60,65,64,77,81,72,61,77,132

Secondary structure (DSSP, 8-state):
--THHHHHHHHHHHHHHHHHHHHHHHHHHHHHHHHHHHHHHHHHHHH--SHHHHHHHHHHHHHHHHHHHHHHHHHHHTT--HHHH---

Radius of gyration: 20.86 Å; Cα contacts (8 Å, |Δi|>4): 43; chains: 1; bounding box: 54×25×61 Å

Sequence (88 aa):
MGQWRALIARWRSAPQEDSDFIYKKQLYQEVSKAREEWERAYQAFQAAVESDEVDVAIYTLEAAERRYQIQLKIAKGANLNWNIFKQR

InterPro domains:
  IPR019644 Protein of unknown function DUF2508 [PF10704] (23-80)

Nearest PDB structures (foldseek):
  4afl-assembly2_F  TM=7.856E-01  e=4.483E-01  Homo sapiens
  4wpe-assembly1_A-2  TM=7.618E-01  e=1.881E+00  Saccharomyces cerevisiae S288C
  3na7-assembly1_A  TM=7.876E-01  e=7.894E+00  Helicobacter pylori NCTC 11638
  4ilo-assembly1_A  TM=4.695E-01  e=5.855E+00  Chlamydia trachomatis L2/434/Bu

Foldseek 3Di:
DDPVVVVVVVVVCVVVVVVLVVVLLVLLVQLVVLVVQLVVLVVQCVVDDDPVSNVVSVVSNVVSVVSNVVSVVVSVVSVRDNVVNDDD